Protein AF-A0A525KFR5-F1 (afdb_monomer)

Solvent-accessible surface area (backbone atoms only — not comparable to full-atom values): 8599 Å² total; per-residue (Å²): 134,86,78,81,74,79,74,77,80,72,56,72,69,55,55,52,49,55,52,48,53,53,52,50,52,51,52,51,51,54,53,52,51,54,52,52,50,53,53,49,52,55,51,47,39,54,53,48,50,55,47,42,53,51,47,52,54,56,39,49,52,51,53,52,50,50,64,70,45,42,67,59,50,53,53,50,51,52,50,52,51,53,34,52,54,32,43,75,70,73,3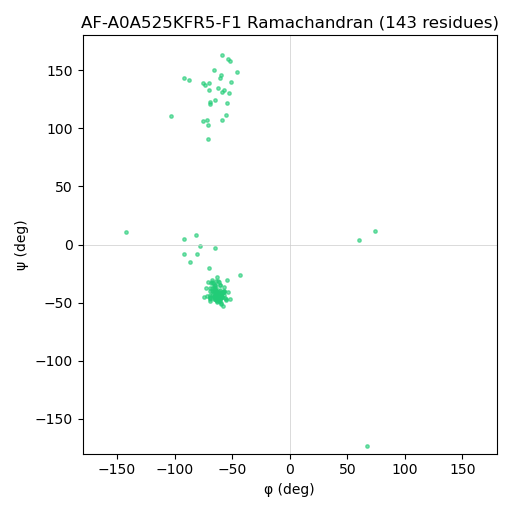9,86,55,78,75,88,67,81,82,81,89,69,70,85,76,82,80,78,78,55,64,53,58,53,49,33,54,74,68,48,42,56,76,74,40,58,68,73,59,46,51,55,53,47,56,58,57,50,56,58,60,66,70,74,115

Nearest PDB structures (foldseek):
  5nen-assembly1_B  TM=3.378E-01  e=4.308E+00  Serratia marcescens
  8j07-assembly1_8A  TM=2.504E-01  e=8.658E+00  Homo sapiens

Foldseek 3Di:
DPPPDPDPDDDPVVVVVVVVVVVVVVVVVVVVVVVVVVVVLVVLLVVLVVVLVVLVVVVVVLVVVVVVCVVVVVVLVVLVVVCVVCVVVVHHGDDSPDDDPPDDRDDRDCPSVVVCVVVVSLVSDDPVVSVVSVVVVVVSVVVVD

Structure (mmCIF, N/CA/C/O backbone):
data_AF-A0A525KFR5-F1
#
_entry.id   AF-A0A525KFR5-F1
#
loop_
_atom_site.group_PDB
_atom_site.id
_atom_site.type_symbol
_atom_site.label_atom_id
_atom_site.label_alt_id
_atom_site.label_comp_id
_atom_site.label_asym_id
_atom_site.label_entity_id
_atom_site.label_seq_id
_atom_site.pdbx_PDB_ins_code
_atom_site.Cartn_x
_atom_site.Cartn_y
_atom_site.Cartn_z
_atom_site.occupancy
_atom_site.B_iso_or_equiv
_atom_site.auth_seq_id
_atom_site.auth_comp_id
_atom_site.auth_asym_id
_atom_site.auth_atom_id
_atom_site.pdbx_PDB_model_num
ATOM 1 N N . MET A 1 1 ? -19.112 12.541 76.772 1.00 43.12 1 MET A N 1
ATOM 2 C CA . MET A 1 1 ? -18.882 12.067 75.392 1.00 43.12 1 MET A CA 1
ATOM 3 C C . MET A 1 1 ? -19.984 11.090 75.026 1.00 43.12 1 MET A C 1
ATOM 5 O O . MET A 1 1 ? -19.990 9.979 75.541 1.00 43.12 1 MET A O 1
ATOM 9 N N . GLU A 1 2 ? -20.928 11.502 74.184 1.00 51.66 2 GLU A N 1
ATOM 10 C CA . GLU A 1 2 ? -21.878 10.572 73.570 1.00 51.66 2 GLU A CA 1
ATOM 11 C C . GLU A 1 2 ? -21.151 9.803 72.466 1.00 51.66 2 GLU A C 1
ATOM 13 O O . GLU A 1 2 ? -20.796 10.350 71.424 1.00 51.66 2 GLU A O 1
ATOM 18 N N . VAL A 1 3 ? -20.858 8.532 72.730 1.00 61.78 3 VAL A N 1
ATOM 19 C CA . VAL A 1 3 ? -20.249 7.630 71.753 1.00 61.78 3 VAL A CA 1
ATOM 20 C C . VAL A 1 3 ? -21.308 7.310 70.701 1.00 61.78 3 VAL A C 1
ATOM 22 O O . VAL A 1 3 ? -22.224 6.525 70.943 1.00 61.78 3 VAL A O 1
ATOM 25 N N . HIS A 1 4 ? -21.196 7.939 69.532 1.00 59.84 4 HIS A N 1
ATOM 26 C CA . HIS A 1 4 ? -21.952 7.552 68.346 1.00 59.84 4 HIS A CA 1
ATOM 27 C C . HIS A 1 4 ? -21.628 6.093 68.001 1.00 59.84 4 HIS A C 1
ATOM 29 O O . HIS A 1 4 ? -20.536 5.778 67.529 1.00 59.84 4 HIS A O 1
ATOM 35 N N . LYS A 1 5 ? -22.580 5.186 68.256 1.00 52.59 5 LYS A N 1
ATOM 36 C CA . LYS A 1 5 ? -22.511 3.805 67.770 1.00 52.59 5 LYS A CA 1
ATOM 37 C C . LYS A 1 5 ? -22.586 3.830 66.239 1.00 52.59 5 LYS A C 1
ATOM 39 O O . LYS A 1 5 ? -23.561 4.375 65.714 1.00 52.59 5 LYS A O 1
ATOM 44 N N . PRO A 1 6 ? -21.616 3.247 65.512 1.00 64.00 6 PRO A N 1
ATOM 45 C CA . PRO A 1 6 ? -21.746 3.089 64.072 1.00 64.00 6 PRO A CA 1
ATOM 46 C C . PRO A 1 6 ? -23.007 2.266 63.789 1.00 64.00 6 PRO A C 1
ATOM 48 O O . PRO A 1 6 ? -23.257 1.245 64.435 1.00 64.00 6 PRO A O 1
ATOM 51 N N . LYS A 1 7 ? -23.840 2.765 62.870 1.00 59.94 7 LYS A N 1
ATOM 52 C CA . LYS A 1 7 ? -25.059 2.083 62.422 1.00 59.94 7 LYS A CA 1
ATOM 53 C C . LYS A 1 7 ? -24.714 0.639 62.020 1.00 59.94 7 LYS A C 1
ATOM 55 O O . LYS A 1 7 ? -23.665 0.429 61.411 1.00 59.94 7 LYS A O 1
ATOM 60 N N . PRO A 1 8 ? -25.568 -0.348 62.350 1.00 58.72 8 PRO A N 1
ATOM 61 C CA . PRO A 1 8 ? -25.315 -1.742 62.010 1.00 58.72 8 PRO A CA 1
ATOM 62 C C . PRO A 1 8 ? -25.134 -1.872 60.498 1.00 58.72 8 PRO A C 1
ATOM 64 O O . PRO A 1 8 ? -25.908 -1.304 59.725 1.00 58.72 8 PRO A O 1
ATOM 67 N N . ILE A 1 9 ? -24.089 -2.595 60.099 1.00 59.38 9 ILE A N 1
ATOM 68 C CA . ILE A 1 9 ? -23.764 -2.889 58.704 1.00 59.38 9 ILE A CA 1
ATOM 69 C C . ILE A 1 9 ? -25.006 -3.551 58.099 1.00 59.38 9 ILE A C 1
ATOM 71 O O . ILE A 1 9 ? -25.432 -4.616 58.552 1.00 59.38 9 ILE A O 1
ATOM 75 N N . HIS A 1 10 ? -25.659 -2.845 57.175 1.00 61.09 10 HIS A N 1
ATOM 76 C CA . HIS A 1 10 ? -26.914 -3.277 56.572 1.00 61.09 10 HIS A CA 1
ATOM 77 C C . HIS A 1 10 ? -26.700 -4.614 55.842 1.00 61.09 10 HIS A C 1
ATOM 79 O O . HIS A 1 10 ? -25.619 -4.897 55.328 1.00 61.09 10 HIS A O 1
ATOM 85 N N . GLY A 1 11 ? -27.711 -5.485 55.895 1.00 73.44 11 GLY A N 1
ATOM 86 C CA . GLY A 1 11 ? -27.590 -6.903 55.551 1.00 73.44 11 GLY A C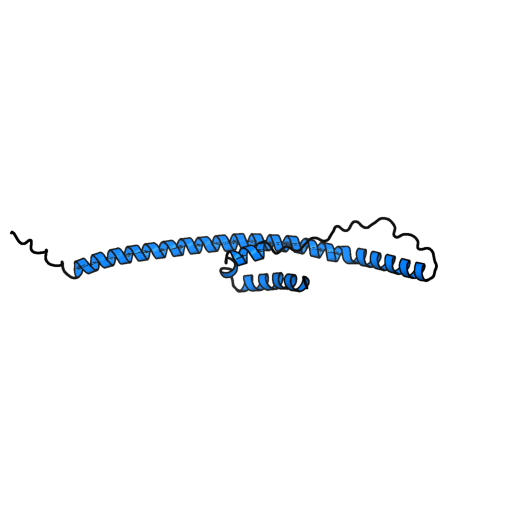A 1
ATOM 87 C C . GLY A 1 11 ? -27.116 -7.182 54.121 1.00 73.44 11 GLY A C 1
ATOM 88 O O . GLY A 1 11 ? -27.230 -6.348 53.231 1.00 73.44 11 GLY A O 1
ATOM 89 N N . TRP A 1 12 ? -26.660 -8.415 53.886 1.00 79.81 12 TRP A N 1
ATOM 90 C CA . TRP A 1 12 ? -26.129 -8.939 52.614 1.00 79.81 12 TRP A CA 1
ATOM 91 C C . TRP A 1 12 ? -26.916 -8.563 51.341 1.00 79.81 12 TRP A C 1
ATOM 93 O O . TRP A 1 12 ? -26.333 -8.489 50.263 1.00 79.81 12 TRP A O 1
ATOM 103 N N . ARG A 1 13 ? -28.226 -8.291 51.445 1.00 80.81 13 ARG A N 1
ATOM 104 C CA . ARG A 1 13 ? -29.060 -7.792 50.334 1.00 80.81 13 ARG A CA 1
ATOM 105 C C . ARG A 1 13 ? -28.676 -6.391 49.855 1.00 80.81 13 ARG A C 1
ATOM 107 O O . ARG A 1 13 ? -28.778 -6.130 48.662 1.00 80.81 13 ARG A O 1
ATOM 114 N N . GLU A 1 14 ? -28.288 -5.497 50.755 1.00 81.44 14 GLU A N 1
ATOM 115 C CA . GLU A 1 14 ? -27.913 -4.121 50.415 1.00 81.44 14 GLU A CA 1
ATOM 116 C C . GLU A 1 14 ? -26.536 -4.088 49.759 1.00 81.44 14 GLU A C 1
ATOM 118 O O . GLU A 1 14 ? -26.390 -3.553 48.664 1.00 81.44 14 GLU A O 1
ATOM 123 N N . PHE A 1 15 ? -25.584 -4.822 50.338 1.00 82.19 15 PHE A N 1
ATOM 124 C CA . PHE A 1 15 ? -24.277 -5.056 49.732 1.00 82.19 15 PHE A CA 1
ATOM 125 C C . PHE A 1 15 ? -24.389 -5.660 48.319 1.00 82.19 15 PHE A C 1
ATOM 127 O O . PHE A 1 15 ? -23.781 -5.160 47.377 1.00 82.19 15 PHE A O 1
ATOM 134 N N . ALA A 1 16 ? -25.229 -6.686 48.126 1.00 87.50 16 ALA A N 1
ATOM 135 C CA . ALA A 1 16 ? -25.453 -7.275 46.802 1.00 87.50 16 ALA A CA 1
ATOM 136 C C . ALA A 1 16 ? -26.059 -6.279 45.795 1.00 87.50 16 ALA A C 1
ATOM 138 O O . ALA A 1 16 ? -25.781 -6.364 44.599 1.00 87.50 16 ALA A O 1
ATOM 139 N N . LYS A 1 17 ? -26.868 -5.321 46.263 1.00 88.81 17 LYS A N 1
ATOM 140 C CA . LYS A 1 17 ? -27.464 -4.281 45.418 1.00 88.81 17 LYS A CA 1
ATOM 141 C C . LYS A 1 17 ? -26.419 -3.261 44.967 1.00 88.81 17 LYS A C 1
ATOM 143 O O . LYS A 1 17 ? -26.390 -2.920 43.788 1.00 88.81 17 LYS A O 1
ATOM 148 N N . GLU A 1 18 ? -25.552 -2.814 45.872 1.00 88.69 18 GLU A N 1
ATOM 149 C CA . GLU A 1 18 ? -24.447 -1.902 45.548 1.00 88.69 18 GLU A CA 1
ATOM 150 C C . GLU A 1 18 ? -23.465 -2.542 44.563 1.00 88.69 18 GLU A C 1
ATOM 152 O O . GLU A 1 18 ? -23.163 -1.958 43.522 1.00 88.69 18 GLU A O 1
ATOM 157 N N . VAL A 1 19 ? -23.047 -3.785 44.829 1.00 93.81 19 VAL A N 1
ATOM 158 C CA . VAL A 1 19 ? -22.183 -4.546 43.916 1.00 93.81 19 VAL A CA 1
ATOM 159 C C . VAL A 1 19 ? -22.862 -4.735 42.559 1.00 93.81 19 VAL A C 1
ATOM 161 O O . VAL A 1 19 ? -22.230 -4.526 41.528 1.00 93.81 19 VAL A O 1
ATOM 164 N N . GLY A 1 20 ? -24.156 -5.067 42.536 1.00 94.19 20 GLY A N 1
ATOM 165 C CA . GLY A 1 20 ? -24.917 -5.219 41.296 1.00 94.19 20 GLY A CA 1
ATOM 166 C C . GLY A 1 20 ? -24.945 -3.948 40.444 1.00 94.19 20 GLY A C 1
ATOM 167 O O . GLY A 1 20 ? -24.759 -4.027 39.232 1.00 94.19 20 GLY A O 1
ATOM 168 N N . ILE A 1 21 ? -25.116 -2.775 41.063 1.00 95.00 21 ILE A N 1
ATOM 169 C CA . ILE A 1 21 ? -25.100 -1.481 40.361 1.00 95.00 21 ILE A CA 1
ATOM 170 C C . ILE A 1 21 ? -23.711 -1.191 39.780 1.00 95.00 21 ILE A C 1
ATOM 172 O O . ILE A 1 21 ? -23.611 -0.785 38.622 1.00 95.00 21 ILE A O 1
ATOM 176 N N . ILE A 1 22 ? -22.642 -1.433 40.546 1.00 95.31 22 ILE A N 1
ATOM 177 C CA . ILE A 1 22 ? -21.263 -1.225 40.081 1.00 95.31 22 ILE A CA 1
ATOM 178 C C . ILE A 1 22 ? -20.951 -2.153 38.902 1.00 95.31 22 ILE A C 1
ATOM 180 O O . ILE A 1 22 ? -20.474 -1.693 37.866 1.00 95.31 22 ILE A O 1
ATOM 184 N N . VAL A 1 23 ? -21.267 -3.445 39.026 1.00 96.88 23 VAL A N 1
ATOM 185 C CA . VAL A 1 23 ? -21.052 -4.434 37.959 1.00 96.88 23 VAL A CA 1
ATOM 186 C C . VAL A 1 23 ? -21.838 -4.057 36.707 1.00 96.88 23 VAL A C 1
ATOM 188 O O . VAL A 1 23 ? -21.288 -4.106 35.610 1.00 96.88 23 VAL A O 1
ATOM 191 N N . LEU A 1 24 ? -23.092 -3.621 36.851 1.00 96.81 24 LEU A N 1
ATOM 192 C CA . LEU A 1 24 ? -23.898 -3.166 35.721 1.00 96.81 24 LEU A CA 1
ATOM 193 C C . LEU A 1 24 ? -23.264 -1.956 35.021 1.00 96.81 24 LEU A C 1
ATOM 195 O O . LEU A 1 24 ? -23.192 -1.935 33.795 1.00 96.81 24 LEU A O 1
ATOM 199 N N . GLY A 1 25 ? -22.757 -0.984 35.785 1.00 96.88 25 GLY A N 1
ATOM 200 C CA . GLY A 1 25 ? -22.037 0.164 35.235 1.00 96.88 25 GLY A CA 1
ATOM 201 C C . GLY A 1 25 ? -20.795 -0.246 34.437 1.00 96.88 25 GLY A C 1
ATOM 202 O O . GLY A 1 25 ? -20.609 0.217 33.313 1.00 96.88 25 GLY A O 1
ATOM 203 N N . VAL A 1 26 ? -19.986 -1.165 34.974 1.00 97.06 26 VAL A N 1
ATOM 204 C CA . VAL A 1 26 ? -18.783 -1.684 34.298 1.00 97.06 26 VAL A CA 1
ATOM 205 C C . VAL A 1 26 ? -19.139 -2.451 33.023 1.00 97.06 26 VAL A C 1
ATOM 207 O O . VAL A 1 26 ? -18.493 -2.259 31.996 1.00 97.06 26 VAL A O 1
ATOM 210 N N . LEU A 1 27 ? -20.184 -3.282 33.049 1.00 97.50 27 LEU A N 1
ATOM 211 C CA . LEU A 1 27 ? -20.626 -4.027 31.866 1.00 97.50 27 LEU A CA 1
ATOM 212 C C . LEU A 1 27 ? -21.109 -3.102 30.747 1.00 97.50 27 LEU A C 1
ATOM 214 O O . LEU A 1 27 ? -20.789 -3.339 29.584 1.00 97.50 27 LEU A O 1
ATOM 218 N N . ILE A 1 28 ? -21.845 -2.040 31.087 1.00 96.56 28 ILE A N 1
ATOM 219 C CA . ILE A 1 28 ? -22.283 -1.039 30.107 1.00 96.56 28 ILE A CA 1
ATOM 220 C C . ILE A 1 28 ? -21.075 -0.306 29.521 1.00 96.56 28 ILE A C 1
ATOM 222 O O . ILE A 1 28 ? -21.010 -0.136 28.305 1.00 96.56 28 ILE A O 1
ATOM 226 N N . ALA A 1 29 ? -20.113 0.092 30.359 1.00 95.44 29 ALA A N 1
ATOM 227 C CA . ALA A 1 29 ? -18.902 0.769 29.904 1.00 95.44 29 ALA A CA 1
ATOM 228 C C . ALA A 1 29 ? -18.104 -0.097 28.913 1.00 95.44 29 ALA A C 1
ATOM 230 O O . ALA A 1 29 ? -17.836 0.346 27.797 1.00 95.44 29 ALA A O 1
ATOM 231 N N . LEU A 1 30 ? -17.817 -1.354 29.271 1.00 96.38 30 LEU A N 1
ATOM 232 C CA . LEU A 1 30 ? -17.085 -2.287 28.408 1.00 96.38 30 LEU A CA 1
ATOM 233 C C . LEU A 1 30 ? -17.857 -2.621 27.124 1.00 96.38 30 LEU A C 1
ATOM 235 O O . LEU A 1 30 ? -17.269 -2.694 26.047 1.00 96.38 30 LEU A O 1
ATOM 239 N N . GLY A 1 31 ? -19.178 -2.805 27.215 1.00 95.75 31 GLY A N 1
ATOM 240 C CA . GLY A 1 31 ? -20.014 -3.087 26.048 1.00 95.75 31 GLY A CA 1
ATOM 241 C C . GLY A 1 31 ? -20.060 -1.920 25.057 1.00 95.75 31 GLY A C 1
ATOM 242 O O . GLY A 1 31 ? -19.993 -2.129 23.843 1.00 95.75 31 GLY A O 1
ATOM 243 N N . ALA A 1 32 ? -20.135 -0.685 25.560 1.00 95.88 32 ALA A N 1
ATOM 244 C CA . ALA A 1 32 ? -20.106 0.511 24.726 1.00 95.88 32 ALA A CA 1
ATOM 245 C C . ALA A 1 32 ? -18.747 0.683 24.032 1.00 95.88 32 ALA A C 1
ATOM 247 O O . ALA A 1 32 ? -18.707 0.926 22.825 1.00 95.88 32 ALA A O 1
ATOM 248 N N . GLU A 1 33 ? -17.649 0.497 24.766 1.00 95.12 33 GLU A N 1
ATOM 249 C CA . GLU A 1 33 ? -16.286 0.594 24.235 1.00 95.12 33 GLU A CA 1
ATOM 250 C C . GLU A 1 33 ? -16.045 -0.410 23.101 1.00 95.12 33 GLU A C 1
ATOM 252 O O . GLU A 1 33 ? -15.673 -0.010 21.998 1.00 95.12 33 GLU A O 1
ATOM 257 N N . GLN A 1 34 ? -16.383 -1.687 23.313 1.00 94.50 34 GLN A N 1
ATOM 258 C CA . GLN A 1 34 ? -16.244 -2.730 22.289 1.00 94.50 34 GLN A CA 1
ATOM 259 C C . GLN A 1 34 ? -17.073 -2.441 21.031 1.00 94.50 34 GLN A C 1
ATOM 261 O O . GLN A 1 34 ? -16.653 -2.746 19.914 1.00 94.50 34 GLN A O 1
ATOM 266 N N . THR A 1 35 ? -18.252 -1.834 21.192 1.00 96.50 35 THR A N 1
ATOM 267 C CA . THR A 1 35 ? -19.115 -1.479 20.057 1.00 96.50 35 THR A CA 1
ATOM 268 C C . THR A 1 35 ? -18.496 -0.359 19.222 1.00 96.50 35 THR A C 1
ATOM 270 O O . THR A 1 35 ? -18.448 -0.456 17.994 1.00 96.50 35 THR A O 1
ATOM 273 N N . VAL A 1 36 ? -18.000 0.697 19.873 1.00 97.44 36 VAL A N 1
ATOM 274 C CA . VAL A 1 36 ? -17.334 1.815 19.187 1.00 97.44 36 VAL A CA 1
ATOM 275 C C . VAL A 1 36 ? -16.058 1.338 18.504 1.00 97.44 36 VAL A C 1
ATOM 277 O O . VAL A 1 36 ? -15.821 1.683 17.348 1.00 97.44 36 VAL A O 1
ATOM 280 N N . GLU A 1 37 ? -15.273 0.499 19.176 1.00 96.38 37 GLU A N 1
ATOM 281 C CA . GLU A 1 37 ? -14.057 -0.083 18.618 1.00 96.38 37 GLU A CA 1
ATOM 282 C C . GLU A 1 37 ? -14.354 -0.936 17.373 1.00 96.38 37 GLU A C 1
ATOM 284 O O . GLU A 1 37 ? -13.693 -0.791 16.342 1.00 96.38 37 GLU A O 1
ATOM 289 N N . MET A 1 38 ? -15.402 -1.764 17.405 1.00 96.00 38 MET A N 1
ATOM 290 C CA . MET A 1 38 ? -15.814 -2.555 16.244 1.00 96.00 38 MET A CA 1
ATOM 291 C C . MET A 1 38 ? -16.179 -1.672 15.040 1.00 96.00 38 MET A C 1
ATOM 293 O O . MET A 1 38 ? -15.782 -1.976 13.912 1.00 96.00 38 MET A O 1
ATOM 297 N N . LEU A 1 39 ? -16.915 -0.580 15.262 1.00 97.19 39 LEU A N 1
ATOM 298 C CA . LEU A 1 39 ? -17.268 0.375 14.205 1.00 97.19 39 LEU A CA 1
ATOM 299 C C . LEU A 1 39 ? -16.036 1.115 13.676 1.00 97.19 39 LEU A C 1
ATOM 301 O O . LEU A 1 39 ? -15.897 1.298 12.463 1.00 97.19 39 LEU A O 1
ATOM 305 N N . HIS A 1 40 ? -15.124 1.496 14.571 1.00 97.62 40 HIS A N 1
ATOM 306 C CA . HIS A 1 40 ? -13.868 2.135 14.208 1.00 97.62 40 HIS A CA 1
ATOM 307 C C . HIS A 1 40 ? -13.061 1.248 13.254 1.00 97.62 40 HIS A C 1
ATOM 309 O O . HIS A 1 40 ? -12.747 1.681 12.143 1.00 97.62 40 HIS A O 1
ATOM 315 N N . TRP A 1 41 ? -12.829 -0.018 13.611 1.00 97.69 41 TRP A N 1
ATOM 316 C CA . TRP A 1 41 ? -12.065 -0.940 12.769 1.00 97.69 41 TRP A CA 1
ATOM 317 C C . TRP A 1 41 ? -12.743 -1.263 11.439 1.00 97.69 41 TRP A C 1
ATOM 319 O O . TRP A 1 41 ? -12.058 -1.379 10.425 1.00 97.69 41 TRP A O 1
ATOM 329 N N . GLN A 1 42 ? -14.076 -1.350 11.393 1.00 97.25 42 GLN A N 1
ATOM 330 C CA . GLN A 1 42 ? -14.788 -1.508 10.120 1.00 97.25 42 GLN A CA 1
ATOM 331 C C . GLN A 1 42 ? -14.527 -0.329 9.176 1.00 97.25 42 GLN A C 1
ATOM 333 O O . GLN A 1 42 ? -14.264 -0.539 7.990 1.00 97.25 42 GLN A O 1
ATOM 338 N N . SER A 1 43 ? -14.563 0.898 9.704 1.00 98.06 43 SER A N 1
ATOM 339 C CA . SER A 1 43 ? -14.287 2.102 8.918 1.00 98.06 43 SER A CA 1
ATOM 340 C C . SER A 1 43 ? -12.823 2.179 8.468 1.00 98.06 43 SER A C 1
ATOM 342 O O . SER A 1 43 ? -12.566 2.432 7.292 1.00 98.06 43 SER A O 1
ATOM 344 N N . ALA A 1 44 ? -11.876 1.863 9.359 1.00 98.19 44 ALA A N 1
ATOM 345 C CA . ALA A 1 44 ? -10.449 1.830 9.054 1.00 98.19 44 ALA A CA 1
ATOM 346 C C . ALA A 1 44 ? -10.124 0.802 7.959 1.00 98.19 44 ALA A C 1
ATOM 348 O O . ALA A 1 44 ? -9.470 1.137 6.976 1.00 98.19 44 ALA A O 1
ATOM 349 N N . VAL A 1 45 ? -10.656 -0.425 8.053 1.00 98.38 45 VAL A N 1
ATOM 350 C CA . VAL A 1 45 ? -10.464 -1.461 7.021 1.00 98.38 45 VAL A CA 1
ATOM 351 C C . VAL A 1 45 ? -11.060 -1.032 5.679 1.00 98.38 45 VAL A C 1
ATOM 353 O O . VAL A 1 45 ? -10.450 -1.268 4.638 1.00 98.38 45 VAL A O 1
ATOM 356 N N . ALA A 1 46 ? -12.235 -0.396 5.671 1.00 98.31 46 ALA A N 1
ATOM 357 C CA . ALA A 1 46 ? -12.849 0.087 4.436 1.00 98.31 46 ALA A CA 1
ATOM 358 C C . ALA A 1 46 ? -12.005 1.184 3.762 1.00 98.31 46 ALA A C 1
ATOM 360 O O . ALA A 1 46 ? -11.727 1.087 2.565 1.00 98.31 46 ALA A O 1
ATOM 361 N N . ALA A 1 47 ? -11.555 2.177 4.533 1.00 98.25 47 ALA A N 1
ATOM 362 C CA . ALA A 1 47 ? -10.718 3.267 4.038 1.00 98.25 47 ALA A CA 1
ATOM 363 C C . ALA A 1 47 ? -9.344 2.764 3.566 1.00 98.25 47 ALA A C 1
ATOM 365 O O . ALA A 1 47 ? -8.922 3.077 2.450 1.00 98.25 47 ALA A O 1
ATOM 366 N N . GLY A 1 48 ? -8.688 1.919 4.367 1.00 98.12 48 GLY A N 1
ATOM 367 C CA . GLY A 1 48 ? -7.401 1.321 4.024 1.00 98.12 48 GLY A CA 1
ATOM 368 C C . GLY A 1 48 ? -7.490 0.456 2.770 1.00 98.12 48 GLY A C 1
ATOM 369 O O . GLY A 1 48 ? -6.636 0.541 1.893 1.00 98.12 48 GLY A O 1
ATOM 370 N N . ARG A 1 49 ? -8.573 -0.315 2.598 1.00 98.06 49 ARG A N 1
ATOM 371 C CA . ARG A 1 49 ? -8.793 -1.118 1.384 1.00 98.06 49 ARG A CA 1
ATOM 372 C C . ARG A 1 49 ? -8.849 -0.233 0.141 1.00 98.06 49 ARG A C 1
ATOM 374 O O . ARG A 1 49 ? -8.222 -0.541 -0.870 1.00 98.06 49 ARG A O 1
ATOM 381 N N . GLU A 1 50 ? -9.598 0.862 0.209 1.00 98.31 50 GLU A N 1
ATOM 382 C CA . GLU A 1 50 ? -9.716 1.808 -0.900 1.00 98.31 50 GLU A CA 1
ATOM 383 C C . GLU A 1 50 ? -8.379 2.501 -1.210 1.00 98.31 50 GLU A C 1
ATOM 385 O O . GLU A 1 50 ? -8.047 2.720 -2.377 1.00 98.31 50 GLU A O 1
ATOM 390 N N . ALA A 1 51 ? -7.602 2.852 -0.183 1.00 97.88 51 ALA A N 1
ATOM 391 C CA . ALA A 1 51 ? -6.283 3.457 -0.342 1.00 97.88 51 ALA A CA 1
ATOM 392 C C . ALA A 1 51 ? -5.286 2.490 -1.000 1.00 97.88 51 ALA A C 1
ATOM 394 O O . ALA A 1 51 ? -4.634 2.855 -1.981 1.00 97.88 51 ALA A O 1
ATOM 395 N N . LEU A 1 52 ? -5.230 1.241 -0.527 1.00 97.38 52 LEU A N 1
ATOM 396 C CA . LEU A 1 52 ? -4.353 0.203 -1.074 1.00 97.38 52 LEU A CA 1
ATOM 397 C C . LEU A 1 52 ? -4.703 -0.126 -2.528 1.00 97.38 52 LEU A C 1
ATOM 399 O O . LEU A 1 52 ? -3.815 -0.186 -3.371 1.00 97.38 52 LEU A O 1
ATOM 403 N N . TYR A 1 53 ? -5.986 -0.274 -2.874 1.00 96.62 53 TYR A N 1
ATOM 404 C CA . TYR A 1 53 ? -6.357 -0.540 -4.269 1.00 96.62 53 TYR A CA 1
ATOM 405 C C . TYR A 1 53 ? -6.057 0.625 -5.211 1.00 96.62 53 TYR A C 1
ATOM 407 O O . TYR A 1 53 ? -5.704 0.391 -6.367 1.00 96.62 53 TYR A O 1
ATOM 415 N N . ARG A 1 54 ? -6.156 1.873 -4.739 1.00 96.38 54 ARG A N 1
ATOM 416 C CA . ARG A 1 54 ? -5.726 3.039 -5.522 1.00 96.38 54 ARG A CA 1
ATOM 417 C C . ARG A 1 54 ? -4.217 3.048 -5.751 1.00 96.38 54 ARG A C 1
ATOM 419 O O . ARG A 1 54 ? -3.791 3.346 -6.864 1.00 96.38 54 ARG A O 1
ATOM 426 N N . GLU A 1 55 ? -3.433 2.698 -4.734 1.00 95.19 55 GLU A N 1
ATOM 427 C CA . GLU A 1 55 ? -1.979 2.547 -4.856 1.00 95.19 55 GLU A CA 1
ATOM 428 C C . GLU A 1 55 ? -1.618 1.462 -5.883 1.00 95.19 55 GLU A C 1
ATOM 430 O O . GLU A 1 55 ? -0.872 1.721 -6.825 1.00 95.19 55 GLU A O 1
ATOM 435 N N . ILE A 1 56 ? -2.247 0.288 -5.780 1.00 94.62 56 ILE A N 1
ATOM 436 C CA . ILE A 1 56 ? -2.050 -0.828 -6.716 1.00 94.62 56 ILE A CA 1
ATOM 437 C C . ILE A 1 56 ? -2.418 -0.431 -8.149 1.00 94.62 56 ILE A C 1
ATOM 439 O O . ILE A 1 56 ? -1.677 -0.736 -9.080 1.00 94.62 56 ILE A O 1
ATOM 443 N N . ALA A 1 57 ? -3.544 0.257 -8.350 1.00 93.94 57 ALA A N 1
ATOM 444 C CA . ALA A 1 57 ? -3.977 0.688 -9.679 1.00 93.94 57 ALA A CA 1
ATOM 445 C C . ALA A 1 57 ? -3.019 1.717 -10.306 1.00 93.94 57 ALA A C 1
ATOM 447 O O . ALA A 1 57 ? -2.809 1.712 -11.521 1.00 93.94 57 ALA A O 1
ATOM 448 N N . PHE A 1 58 ? -2.430 2.594 -9.490 1.00 92.12 58 PHE A N 1
ATOM 449 C CA . PHE A 1 58 ? -1.402 3.524 -9.950 1.00 92.12 58 PHE A CA 1
ATOM 450 C C . PHE A 1 58 ? -0.153 2.776 -10.437 1.00 92.12 58 PHE A C 1
ATOM 452 O O . PHE A 1 58 ? 0.351 3.061 -11.528 1.00 92.12 58 PHE A O 1
ATOM 459 N N . ASP A 1 59 ? 0.305 1.790 -9.665 1.00 91.56 59 ASP A N 1
ATOM 460 C CA . ASP A 1 59 ? 1.483 0.988 -9.996 1.00 91.56 59 ASP A CA 1
ATOM 461 C C . ASP A 1 59 ? 1.244 0.057 -11.196 1.00 91.56 59 ASP A C 1
ATOM 463 O O . ASP A 1 59 ? 2.121 -0.082 -12.050 1.00 91.56 59 ASP A O 1
ATOM 467 N N . ASP A 1 60 ? 0.048 -0.521 -11.335 1.00 91.19 60 ASP A N 1
ATOM 468 C CA . ASP A 1 60 ? -0.335 -1.317 -12.511 1.00 91.19 60 ASP A CA 1
ATOM 469 C C . ASP A 1 60 ? -0.230 -0.500 -13.808 1.00 91.19 60 ASP A C 1
ATOM 471 O O . ASP A 1 60 ? 0.318 -0.967 -14.810 1.00 91.19 60 ASP A O 1
ATOM 475 N N . GLY A 1 61 ? -0.649 0.772 -13.769 1.00 89.06 61 GLY A N 1
ATOM 476 C CA . GLY A 1 61 ? -0.470 1.703 -14.883 1.00 89.06 61 GLY A CA 1
ATOM 477 C C . GLY A 1 61 ? 0.997 1.856 -15.295 1.00 89.06 61 GLY A C 1
ATOM 478 O O . GLY A 1 61 ? 1.310 1.850 -16.486 1.00 89.06 61 GLY A O 1
ATOM 479 N N . TYR A 1 62 ? 1.913 1.909 -14.325 1.00 86.50 62 TYR A N 1
ATOM 480 C CA . TYR A 1 62 ? 3.346 1.951 -14.608 1.00 86.50 62 TYR A CA 1
ATOM 481 C C . TYR A 1 62 ? 3.851 0.664 -15.275 1.00 86.50 62 TYR A C 1
ATOM 483 O O . TYR A 1 62 ? 4.568 0.738 -16.277 1.00 86.50 62 TYR A O 1
ATOM 491 N N . PHE A 1 63 ? 3.475 -0.519 -14.783 1.00 86.94 63 PHE A N 1
ATOM 492 C CA . PHE A 1 63 ? 3.899 -1.775 -15.416 1.00 86.94 63 PHE A CA 1
ATOM 493 C C . PHE A 1 63 ? 3.326 -1.946 -16.814 1.00 86.94 63 PHE A C 1
ATOM 495 O O . PHE A 1 63 ? 4.038 -2.382 -17.722 1.00 86.94 63 PHE A O 1
ATOM 502 N N . ARG A 1 64 ? 2.070 -1.552 -17.018 1.00 90.62 64 ARG A N 1
ATOM 503 C CA . ARG A 1 64 ? 1.446 -1.554 -18.337 1.00 90.62 64 ARG A CA 1
ATOM 504 C C . ARG A 1 64 ? 2.211 -0.667 -19.317 1.00 90.62 64 ARG A C 1
ATOM 506 O O . ARG A 1 64 ? 2.500 -1.112 -20.431 1.00 90.62 64 ARG A O 1
ATOM 513 N N . ASP A 1 65 ? 2.599 0.538 -18.898 1.00 87.19 65 ASP A N 1
ATOM 514 C CA . ASP A 1 65 ? 3.433 1.426 -19.710 1.00 87.19 65 ASP A CA 1
ATOM 515 C C . ASP A 1 65 ? 4.768 0.745 -20.054 1.00 87.19 65 ASP A C 1
ATOM 517 O O . ASP A 1 65 ? 5.168 0.722 -21.219 1.00 87.19 65 ASP A O 1
ATOM 521 N N . ARG A 1 66 ? 5.425 0.102 -19.081 1.00 85.94 66 ARG A N 1
ATOM 522 C CA . ARG A 1 66 ? 6.707 -0.602 -19.281 1.00 85.94 66 ARG A CA 1
ATOM 523 C C . ARG A 1 66 ? 6.599 -1.751 -20.283 1.00 85.94 66 ARG A C 1
ATOM 525 O O . ARG A 1 66 ? 7.442 -1.840 -21.172 1.00 85.94 66 ARG A O 1
ATOM 532 N N . VAL A 1 67 ? 5.563 -2.584 -20.182 1.00 90.44 67 VAL A N 1
ATOM 533 C CA . VAL A 1 67 ? 5.310 -3.675 -21.139 1.00 90.44 67 VAL A CA 1
ATOM 534 C C . VAL A 1 67 ? 5.031 -3.116 -22.534 1.00 90.44 67 VAL A C 1
ATOM 536 O O . VAL A 1 67 ? 5.565 -3.627 -23.517 1.00 90.44 67 VAL A O 1
ATOM 539 N N . SER A 1 68 ? 4.253 -2.034 -22.638 1.00 89.94 68 SER A N 1
ATOM 540 C CA . SER A 1 68 ? 3.934 -1.421 -23.933 1.00 89.94 68 SER A CA 1
ATOM 541 C C . SER A 1 68 ? 5.144 -0.762 -24.610 1.00 89.94 68 SER A C 1
ATOM 543 O O . SER A 1 68 ? 5.259 -0.786 -25.835 1.00 89.94 68 SER A O 1
ATOM 545 N N . LEU A 1 69 ? 6.070 -0.208 -23.820 1.00 87.25 69 LEU A N 1
ATOM 546 C CA . LEU A 1 69 ? 7.278 0.462 -24.305 1.00 87.25 69 LEU A CA 1
ATOM 547 C C . LEU A 1 69 ? 8.453 -0.493 -24.550 1.00 87.25 69 LEU A C 1
ATOM 549 O O . LEU A 1 69 ? 9.404 -0.096 -25.226 1.00 87.25 69 LEU A O 1
ATOM 553 N N . ALA A 1 70 ? 8.409 -1.729 -24.043 1.00 89.19 70 ALA A N 1
ATOM 554 C CA . ALA A 1 70 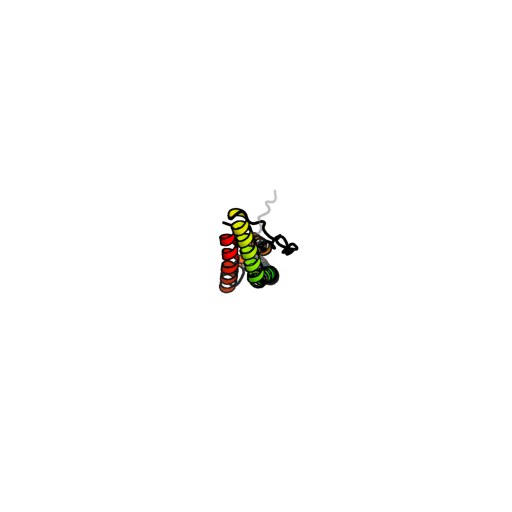? 9.508 -2.689 -24.162 1.00 89.19 70 ALA A CA 1
ATOM 555 C C . ALA A 1 70 ? 10.003 -2.879 -25.614 1.00 89.19 70 ALA A C 1
ATOM 557 O O . ALA A 1 70 ? 11.198 -2.695 -25.843 1.00 89.19 70 ALA A O 1
ATOM 558 N N . PRO A 1 71 ? 9.140 -3.068 -26.636 1.00 90.94 71 PRO A N 1
ATOM 559 C CA . PRO A 1 71 ? 9.612 -3.227 -28.015 1.00 90.94 71 PRO A CA 1
ATOM 560 C C . PRO A 1 71 ? 10.313 -1.976 -28.569 1.00 90.94 71 PRO A C 1
ATOM 562 O O . PRO A 1 71 ? 11.211 -2.071 -29.407 1.00 90.94 71 PRO A O 1
ATOM 565 N N . CYS A 1 72 ? 9.906 -0.783 -28.123 1.00 87.69 72 CYS A N 1
ATOM 566 C CA . CYS A 1 72 ? 10.557 0.472 -28.499 1.00 87.69 72 CYS A CA 1
ATOM 567 C C . CYS A 1 72 ? 11.954 0.571 -27.876 1.00 87.69 72 CYS A C 1
ATOM 569 O O . CYS A 1 72 ? 12.895 0.996 -28.549 1.00 87.69 72 CYS A O 1
ATOM 571 N N . MET A 1 73 ? 12.094 0.139 -26.620 1.00 88.06 73 MET A N 1
ATOM 572 C CA . MET A 1 73 ? 13.384 0.060 -25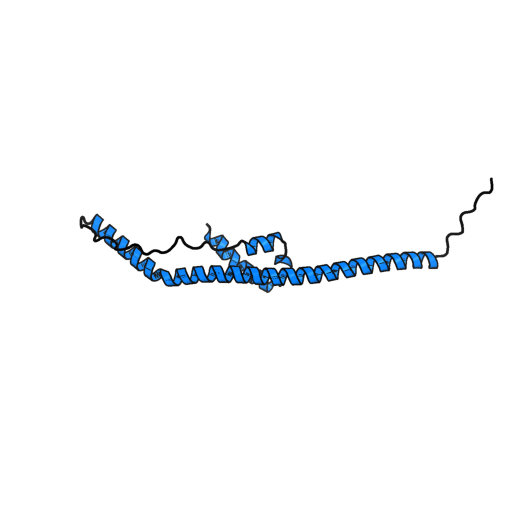.937 1.00 88.06 73 MET A CA 1
ATOM 573 C C . MET A 1 73 ? 14.308 -0.959 -26.600 1.00 88.06 73 MET A C 1
ATOM 575 O O . MET A 1 73 ? 15.458 -0.622 -26.869 1.00 88.06 73 MET A O 1
ATOM 579 N N . ASP A 1 74 ? 13.806 -2.138 -26.965 1.00 91.38 74 ASP A N 1
ATOM 580 C CA . ASP A 1 74 ? 14.600 -3.173 -27.638 1.00 91.38 74 ASP A CA 1
ATOM 581 C C . ASP A 1 74 ? 15.152 -2.679 -28.979 1.00 91.38 74 ASP A C 1
ATOM 583 O O . ASP A 1 74 ? 16.342 -2.815 -29.265 1.00 91.38 74 ASP A O 1
ATOM 587 N N . ARG A 1 75 ? 14.315 -2.006 -29.783 1.00 89.44 75 ARG A N 1
ATOM 588 C CA . ARG A 1 75 ? 14.756 -1.369 -31.036 1.00 89.44 75 ARG A CA 1
ATOM 589 C C . ARG A 1 75 ? 15.811 -0.299 -30.789 1.00 89.44 75 ARG A C 1
ATOM 591 O O . ARG A 1 75 ? 16.746 -0.163 -31.577 1.00 89.44 75 ARG A O 1
ATOM 598 N N . ARG A 1 76 ? 15.662 0.478 -29.713 1.00 88.44 76 ARG A N 1
ATOM 599 C CA . ARG A 1 76 ? 16.607 1.541 -29.370 1.00 88.44 76 ARG A CA 1
ATOM 600 C C . ARG A 1 76 ? 17.951 0.974 -28.932 1.00 88.44 76 ARG A C 1
ATOM 602 O O . ARG A 1 76 ? 18.975 1.469 -29.393 1.00 88.44 76 ARG A O 1
ATOM 609 N N . ILE A 1 77 ? 17.942 -0.066 -28.105 1.00 90.75 77 ILE A N 1
ATOM 610 C CA . ILE A 1 77 ? 19.143 -0.781 -27.665 1.00 90.75 77 ILE A CA 1
ATOM 611 C C . ILE A 1 77 ? 19.846 -1.397 -28.876 1.00 90.75 77 ILE A C 1
ATOM 613 O O . ILE A 1 77 ? 21.027 -1.136 -29.072 1.00 90.75 77 ILE A O 1
ATOM 617 N N . ALA A 1 78 ? 19.118 -2.097 -29.751 1.00 92.06 78 ALA A N 1
ATOM 618 C CA . ALA A 1 78 ? 19.685 -2.673 -30.971 1.00 92.06 78 ALA A CA 1
ATOM 619 C C . ALA A 1 78 ? 20.314 -1.609 -31.887 1.00 92.06 78 ALA A C 1
ATOM 621 O O . ALA A 1 78 ? 21.399 -1.813 -32.430 1.00 92.06 78 ALA A O 1
ATOM 622 N N . ALA A 1 79 ? 19.667 -0.446 -32.034 1.00 90.06 79 ALA A N 1
ATOM 623 C CA . ALA A 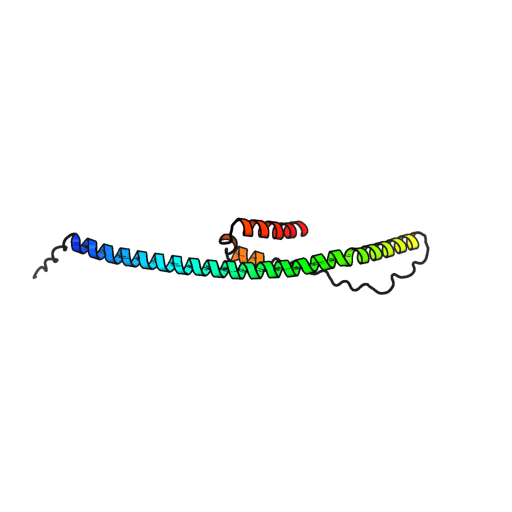1 79 ? 20.235 0.668 -32.785 1.00 90.06 79 ALA A CA 1
ATOM 624 C C . ALA A 1 79 ? 21.548 1.165 -32.159 1.00 90.06 79 ALA A C 1
ATOM 626 O O . ALA A 1 79 ? 22.515 1.367 -32.884 1.00 90.06 79 ALA A O 1
ATOM 627 N N . VAL A 1 80 ? 21.612 1.319 -30.832 1.00 91.12 80 VAL A N 1
ATOM 628 C CA . VAL A 1 80 ? 22.848 1.707 -30.129 1.00 91.12 80 VAL A CA 1
ATOM 629 C C . VAL A 1 80 ? 23.946 0.663 -30.330 1.00 91.12 80 VAL A C 1
ATOM 631 O O . VAL A 1 80 ? 25.057 1.037 -30.697 1.00 91.12 80 VAL A O 1
ATOM 634 N N . THR A 1 81 ? 23.640 -0.625 -30.160 1.00 93.12 81 THR A N 1
ATOM 635 C CA . THR A 1 81 ? 24.594 -1.724 -30.376 1.00 93.12 81 THR A CA 1
ATOM 636 C C . THR A 1 81 ? 25.186 -1.678 -31.782 1.00 93.12 81 THR A C 1
ATOM 638 O O . THR A 1 81 ? 26.403 -1.651 -31.931 1.00 93.12 81 THR A O 1
ATOM 641 N N . ASN A 1 82 ? 24.347 -1.528 -32.811 1.00 91.25 82 ASN A N 1
ATOM 642 C CA . ASN A 1 82 ? 24.812 -1.443 -34.197 1.00 91.25 82 ASN A CA 1
ATOM 643 C C . ASN A 1 82 ? 25.746 -0.247 -34.447 1.00 91.25 82 ASN A C 1
ATOM 645 O O . ASN A 1 82 ? 26.671 -0.339 -35.256 1.00 91.25 82 ASN A O 1
ATOM 649 N N . LEU A 1 83 ? 25.515 0.887 -33.779 1.00 91.62 83 LEU A N 1
ATOM 650 C CA . LEU A 1 83 ? 26.392 2.054 -33.903 1.00 91.62 83 LEU A CA 1
ATOM 651 C C . LEU A 1 83 ? 27.730 1.846 -33.201 1.00 91.62 83 LEU A C 1
ATOM 653 O O . LEU A 1 83 ? 28.754 2.272 -33.734 1.00 91.62 83 LEU A O 1
ATOM 657 N N . LEU A 1 84 ? 27.728 1.177 -32.046 1.00 92.56 84 LEU A N 1
ATOM 658 C CA . LEU A 1 84 ? 28.956 0.797 -31.351 1.00 92.56 84 LEU A CA 1
ATOM 659 C C . LEU A 1 84 ? 29.787 -0.170 -32.206 1.00 92.56 84 LEU A C 1
ATOM 661 O O . LEU A 1 84 ? 30.980 0.064 -32.392 1.00 92.56 84 LEU A O 1
ATOM 665 N N . ASP A 1 85 ? 29.154 -1.172 -32.817 1.00 93.81 85 ASP A N 1
ATOM 666 C CA . ASP A 1 85 ? 29.823 -2.126 -33.709 1.00 93.81 85 ASP A CA 1
ATOM 667 C C . ASP A 1 85 ? 30.374 -1.448 -34.974 1.00 93.81 85 ASP A C 1
ATOM 669 O O . ASP A 1 85 ? 31.477 -1.750 -35.437 1.00 93.81 85 ASP A O 1
ATOM 673 N N . ALA A 1 86 ? 29.631 -0.495 -35.547 1.00 91.06 86 ALA A N 1
ATOM 674 C CA . ALA A 1 86 ? 30.096 0.286 -36.690 1.00 91.06 86 ALA A CA 1
ATOM 675 C C . ALA A 1 86 ? 31.327 1.134 -36.338 1.00 91.06 86 ALA A C 1
ATOM 677 O O . ALA A 1 86 ? 32.306 1.110 -37.089 1.00 91.06 86 ALA A O 1
ATOM 678 N N . ALA A 1 87 ? 31.293 1.822 -35.195 1.00 91.06 87 ALA A N 1
ATOM 679 C CA . ALA A 1 87 ? 32.404 2.631 -34.708 1.00 91.06 87 ALA A CA 1
ATOM 680 C C . ALA A 1 87 ? 33.646 1.778 -34.405 1.00 91.06 87 ALA A C 1
ATOM 682 O O . ALA A 1 87 ? 34.752 2.152 -34.795 1.00 91.06 87 ALA A O 1
ATOM 683 N N . ALA A 1 88 ? 33.472 0.605 -33.785 1.00 93.62 88 ALA A N 1
ATOM 684 C CA . ALA A 1 88 ? 34.558 -0.340 -33.521 1.00 93.62 88 ALA A CA 1
ATOM 685 C C . ALA A 1 88 ? 35.222 -0.853 -34.813 1.00 93.62 88 ALA A C 1
ATOM 687 O O . ALA A 1 88 ? 36.430 -1.070 -34.850 1.00 93.62 88 ALA A O 1
ATOM 688 N N . ALA A 1 89 ? 34.450 -0.981 -35.895 1.00 94.69 89 ALA A N 1
ATOM 689 C CA . ALA A 1 89 ? 34.948 -1.329 -37.225 1.00 94.69 89 ALA A CA 1
ATOM 690 C C . ALA A 1 89 ? 35.540 -0.134 -38.008 1.00 94.69 89 ALA A C 1
ATOM 692 O O . ALA A 1 89 ? 35.805 -0.258 -39.204 1.00 94.69 89 ALA A O 1
ATOM 693 N N . GLY A 1 90 ? 35.704 1.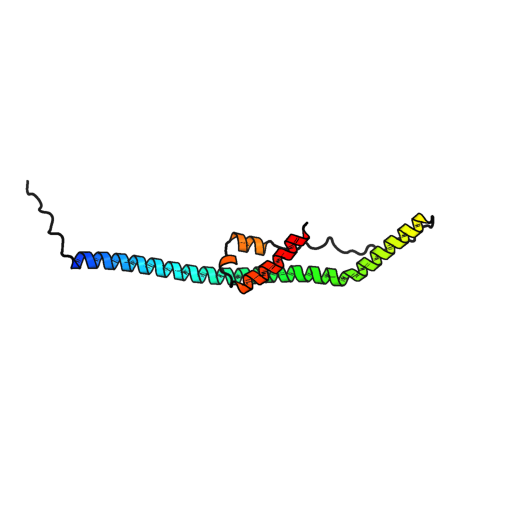036 -37.380 1.00 93.88 90 GLY A N 1
ATOM 694 C CA . GLY A 1 90 ? 36.245 2.242 -38.016 1.00 93.88 90 GLY A CA 1
ATOM 695 C C . GLY A 1 90 ? 35.286 2.940 -38.989 1.00 93.88 90 GLY A C 1
ATOM 696 O O . GLY A 1 90 ? 35.704 3.830 -39.728 1.00 93.88 90 GLY A O 1
ATOM 697 N N . ARG A 1 91 ? 34.002 2.559 -39.013 1.00 92.00 91 ARG A N 1
ATOM 698 C CA . ARG A 1 91 ? 32.971 3.233 -39.817 1.00 92.00 91 ARG A CA 1
ATOM 699 C C . ARG A 1 91 ? 32.379 4.391 -39.022 1.00 92.00 91 ARG A C 1
ATOM 701 O O . ARG A 1 91 ? 32.145 4.253 -37.824 1.00 92.00 91 ARG A O 1
ATOM 708 N N . GLN A 1 92 ? 32.079 5.514 -39.679 1.00 84.31 92 GLN A N 1
ATOM 709 C CA . GLN A 1 92 ? 31.327 6.583 -39.019 1.00 84.31 92 GLN A CA 1
ATOM 710 C C . GLN A 1 92 ? 29.873 6.137 -38.775 1.00 84.31 92 GLN A C 1
ATOM 712 O O . GLN A 1 92 ? 29.175 5.809 -39.737 1.00 84.31 92 GLN A O 1
ATOM 717 N N . PRO A 1 93 ? 29.401 6.113 -37.515 1.00 78.62 93 PRO A N 1
ATOM 718 C CA . PRO A 1 9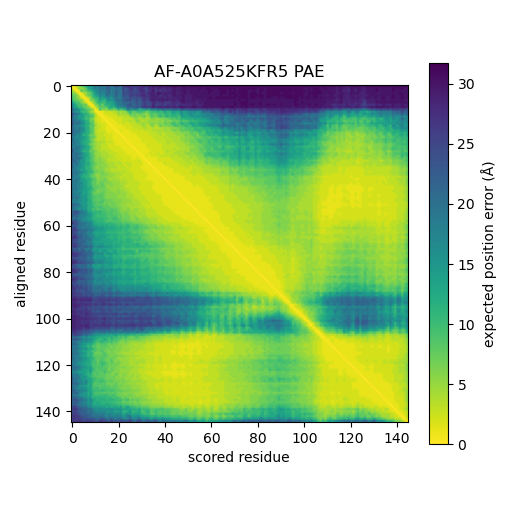3 ? 28.018 5.783 -37.205 1.00 78.62 93 PRO A CA 1
ATOM 719 C C . PRO A 1 93 ? 27.072 6.906 -37.653 1.00 78.62 93 PRO A C 1
ATOM 721 O O . PRO A 1 93 ? 27.284 8.077 -37.341 1.00 78.62 93 PRO A O 1
ATOM 724 N N . ASN A 1 94 ? 25.980 6.544 -38.328 1.00 74.88 94 ASN A N 1
ATOM 725 C CA . ASN A 1 94 ? 24.865 7.463 -38.554 1.00 74.88 94 ASN A CA 1
ATOM 726 C C . ASN A 1 94 ? 24.180 7.713 -37.202 1.00 74.88 94 ASN A C 1
ATOM 728 O O . ASN A 1 94 ? 23.783 6.762 -36.538 1.00 74.88 94 ASN A O 1
ATOM 732 N N . GLY A 1 95 ? 24.079 8.966 -36.753 1.00 78.69 95 GLY A N 1
ATOM 733 C CA . GLY A 1 95 ? 23.562 9.291 -35.418 1.00 78.69 95 GLY A CA 1
ATOM 734 C C . GLY A 1 95 ? 22.196 8.658 -35.096 1.00 78.69 95 GLY A C 1
ATOM 735 O O . GLY A 1 95 ? 21.406 8.337 -35.978 1.00 78.69 95 GLY A O 1
ATOM 736 N N . LEU A 1 96 ? 21.889 8.526 -33.804 1.00 79.06 96 LEU A N 1
ATOM 737 C CA . LEU A 1 96 ? 20.701 7.828 -33.288 1.00 79.06 96 LEU A CA 1
ATOM 738 C C . LEU A 1 96 ? 19.342 8.469 -33.657 1.00 79.06 96 LEU A C 1
ATOM 740 O O . LEU A 1 96 ? 18.300 7.936 -33.285 1.00 79.06 96 LEU A O 1
ATOM 744 N N . GLY A 1 97 ? 19.298 9.610 -34.343 1.00 79.81 97 GLY A N 1
ATOM 745 C CA . GLY A 1 97 ? 18.059 10.375 -34.518 1.00 79.81 97 GLY A CA 1
ATOM 746 C C . GLY A 1 97 ? 17.539 10.971 -33.196 1.00 79.81 97 GLY A C 1
ATOM 747 O O . GLY A 1 97 ? 18.231 10.906 -32.172 1.00 79.81 97 GLY A O 1
ATOM 748 N N . PRO A 1 98 ? 16.339 11.582 -33.198 1.00 80.19 98 PRO A N 1
ATOM 749 C CA . PRO A 1 98 ? 15.820 12.295 -32.036 1.00 80.19 98 PRO A CA 1
ATOM 750 C C . PRO A 1 98 ? 15.689 11.370 -30.814 1.00 80.19 98 PRO A C 1
ATOM 752 O O . PRO A 1 98 ? 15.412 10.174 -30.961 1.00 80.19 98 PRO A O 1
ATOM 755 N N . PRO A 1 99 ? 15.906 11.894 -29.596 1.00 71.94 99 PRO A N 1
ATOM 756 C CA . PRO A 1 99 ? 15.745 11.109 -28.383 1.00 71.94 99 PRO A CA 1
ATOM 757 C C . PRO A 1 99 ? 14.292 10.646 -28.244 1.00 71.94 99 PRO A C 1
ATOM 759 O O . PRO A 1 99 ? 13.357 11.431 -28.395 1.00 71.94 99 PRO A O 1
ATOM 762 N N . SER A 1 100 ? 14.097 9.372 -27.903 1.00 69.56 100 SER A N 1
ATOM 763 C CA . SER A 1 100 ? 12.818 8.912 -27.371 1.00 69.56 100 SER A CA 1
ATOM 764 C C . SER A 1 100 ? 12.686 9.476 -25.958 1.00 69.56 100 SER A C 1
ATOM 766 O O . SER A 1 100 ? 13.393 9.024 -25.056 1.00 69.56 100 SER A O 1
ATOM 768 N N . PHE A 1 101 ? 11.824 10.474 -25.756 1.00 63.53 101 PHE A N 1
ATOM 769 C CA . PHE A 1 101 ? 11.494 10.923 -24.406 1.00 63.53 101 PHE A CA 1
ATOM 770 C C . PHE A 1 101 ? 10.649 9.843 -23.731 1.00 63.53 101 PHE A C 1
ATOM 772 O O . PHE A 1 101 ? 9.429 9.797 -23.857 1.00 63.53 101 PHE A O 1
ATOM 779 N N . ILE A 1 102 ? 11.330 8.932 -23.049 1.00 62.94 102 ILE A N 1
ATOM 780 C CA . ILE A 1 102 ? 10.732 8.038 -22.071 1.00 62.94 102 ILE A CA 1
ATOM 781 C C . ILE A 1 102 ? 11.151 8.648 -20.743 1.00 62.94 102 ILE A C 1
ATOM 783 O O . ILE A 1 102 ? 12.345 8.724 -20.451 1.00 62.94 102 ILE A O 1
ATOM 787 N N . GLY A 1 103 ? 10.180 9.202 -20.015 1.00 66.00 103 GLY A N 1
ATOM 788 C CA . GLY A 1 103 ? 10.438 9.901 -18.759 1.00 66.00 103 GLY A CA 1
ATOM 789 C C . GLY A 1 103 ? 11.225 9.031 -17.770 1.00 66.00 103 GLY A C 1
ATOM 790 O O . GLY A 1 103 ? 11.230 7.801 -17.906 1.00 66.00 103 GLY A O 1
ATOM 791 N N . PRO A 1 104 ? 11.886 9.646 -16.771 1.00 56.56 104 PRO A N 1
ATOM 792 C CA . PRO A 1 104 ? 12.499 8.887 -15.687 1.00 56.56 104 PRO A CA 1
ATOM 793 C C . PRO A 1 104 ? 11.391 8.008 -15.103 1.00 56.56 104 PRO A C 1
ATOM 795 O O . PRO A 1 104 ? 10.319 8.524 -14.795 1.00 56.56 104 PRO A O 1
ATOM 798 N N . GLY A 1 105 ? 11.581 6.687 -15.090 1.00 63.50 105 GLY A N 1
ATOM 799 C CA . GLY A 1 105 ? 10.521 5.737 -14.738 1.00 63.50 105 GLY A CA 1
ATOM 800 C C . GLY A 1 105 ? 9.750 6.154 -13.480 1.00 63.50 105 GLY A C 1
ATOM 801 O O . GLY A 1 105 ? 10.296 6.799 -12.586 1.00 63.50 105 GLY A O 1
ATOM 802 N N . ARG A 1 106 ? 8.460 5.811 -13.408 1.00 69.88 106 ARG A N 1
ATOM 803 C CA . ARG A 1 106 ? 7.672 6.085 -12.203 1.00 69.88 106 ARG A CA 1
ATOM 804 C C . ARG A 1 106 ? 8.155 5.167 -11.082 1.00 69.88 106 ARG A C 1
ATOM 806 O O . ARG A 1 106 ? 8.449 3.996 -11.318 1.00 69.88 106 ARG A O 1
ATOM 813 N N . LEU A 1 107 ? 8.250 5.711 -9.874 1.00 76.50 107 LEU A N 1
ATOM 814 C CA . LEU A 1 107 ? 8.512 4.911 -8.685 1.00 76.50 107 LEU A CA 1
ATOM 815 C C . LEU A 1 107 ? 7.239 4.158 -8.310 1.00 76.50 107 LEU A C 1
ATOM 817 O O . LEU A 1 107 ? 6.151 4.730 -8.361 1.00 76.50 107 LEU A O 1
ATOM 821 N N . THR A 1 108 ? 7.401 2.897 -7.925 1.00 85.12 108 THR A N 1
ATOM 822 C CA . THR A 1 108 ? 6.317 2.098 -7.359 1.00 85.12 108 THR A CA 1
ATOM 823 C C . THR A 1 108 ? 6.032 2.566 -5.940 1.00 85.12 108 THR A C 1
ATOM 825 O O . THR A 1 108 ? 6.952 2.874 -5.165 1.00 85.12 108 THR A O 1
ATOM 828 N N . LEU A 1 109 ? 4.753 2.667 -5.609 1.00 89.12 109 LEU A N 1
ATOM 829 C CA . LEU A 1 109 ? 4.284 3.222 -4.353 1.00 89.12 109 LEU A CA 1
ATOM 830 C C . LEU A 1 109 ? 4.120 2.119 -3.298 1.00 89.12 109 LEU A C 1
ATOM 832 O O . LEU A 1 109 ? 3.761 0.984 -3.582 1.00 89.12 109 LEU A O 1
ATOM 836 N N . GLN A 1 110 ? 4.440 2.456 -2.049 1.00 92.12 110 GLN A N 1
ATOM 837 C CA . GLN A 1 110 ? 4.240 1.585 -0.876 1.00 92.12 110 GLN A CA 1
ATOM 838 C C . GLN A 1 110 ? 3.807 2.397 0.350 1.00 92.12 110 GLN A C 1
ATOM 840 O O . GLN A 1 110 ? 3.868 1.927 1.487 1.00 92.12 110 GLN A O 1
ATOM 845 N N . ALA A 1 111 ? 3.469 3.668 0.139 1.00 93.12 111 ALA A N 1
ATOM 846 C CA . ALA A 1 111 ? 3.213 4.598 1.224 1.00 93.12 111 ALA A CA 1
ATOM 847 C C . ALA A 1 111 ? 1.937 4.205 1.970 1.00 93.12 111 ALA A C 1
ATOM 849 O O . ALA A 1 111 ? 1.924 4.245 3.199 1.00 93.12 111 ALA A O 1
ATOM 850 N N . GLN A 1 112 ? 0.905 3.771 1.241 1.00 96.25 112 GLN A N 1
ATOM 851 C CA . GLN A 1 112 ? -0.354 3.332 1.833 1.00 96.25 112 GLN A CA 1
ATOM 852 C C . GLN A 1 112 ? -0.164 2.024 2.598 1.00 96.25 112 GLN A C 1
ATOM 854 O O . GLN A 1 112 ? -0.562 1.940 3.752 1.00 96.25 112 GLN A O 1
ATOM 859 N N . TRP A 1 113 ? 0.544 1.040 2.037 1.00 95.62 113 TRP A N 1
ATOM 860 C CA . TRP A 1 113 ? 0.861 -0.190 2.774 1.00 95.62 113 TRP A CA 1
ATOM 861 C C . TRP A 1 113 ? 1.605 0.057 4.084 1.00 95.62 113 TRP A C 1
ATOM 863 O O . TRP A 1 113 ? 1.225 -0.480 5.125 1.00 95.62 113 TRP A O 1
ATOM 873 N N . ASN A 1 114 ? 2.632 0.905 4.050 1.00 95.62 114 ASN A N 1
ATOM 874 C CA . ASN A 1 114 ? 3.399 1.245 5.244 1.00 95.62 114 ASN A CA 1
ATOM 875 C C . ASN A 1 114 ? 2.539 1.993 6.273 1.00 95.62 114 ASN A C 1
ATOM 877 O O . ASN A 1 114 ? 2.663 1.734 7.470 1.00 95.62 114 ASN A O 1
ATOM 881 N N . ALA A 1 115 ? 1.649 2.881 5.821 1.00 97.19 115 ALA A N 1
ATOM 882 C CA . ALA A 1 115 ? 0.715 3.588 6.692 1.00 97.19 1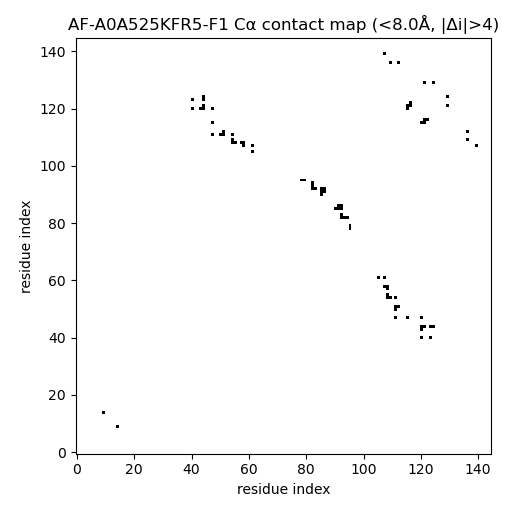15 ALA A CA 1
ATOM 883 C C . ALA A 1 115 ? -0.280 2.627 7.364 1.00 97.19 115 ALA A C 1
ATOM 885 O O . ALA A 1 115 ? -0.443 2.681 8.582 1.00 97.19 115 ALA A O 1
ATOM 886 N N . GLU A 1 116 ? -0.882 1.704 6.608 1.00 97.75 116 GLU A N 1
ATOM 887 C CA . GLU A 1 116 ? -1.831 0.716 7.142 1.00 97.75 116 GLU A CA 1
ATOM 888 C C . GLU A 1 116 ? -1.166 -0.310 8.072 1.00 97.75 116 GLU A C 1
ATOM 890 O O . GLU A 1 116 ? -1.788 -0.824 9.009 1.00 97.75 116 GLU A O 1
ATOM 895 N N . GLN A 1 117 ? 0.109 -0.626 7.831 1.00 96.06 117 GLN A N 1
ATOM 896 C CA . GLN A 1 117 ? 0.898 -1.459 8.733 1.00 96.06 117 GLN A CA 1
ATOM 897 C C . GLN A 1 117 ? 1.198 -0.723 10.044 1.00 96.06 117 GLN A C 1
ATOM 899 O O . GLN A 1 117 ? 1.008 -1.295 11.119 1.00 96.06 117 GLN A O 1
ATOM 904 N N . ALA A 1 118 ? 1.631 0.538 9.964 1.00 97.56 118 ALA A N 1
ATOM 905 C CA . ALA A 1 118 ? 1.951 1.361 11.128 1.00 97.56 118 ALA A CA 1
ATOM 906 C C . ALA A 1 118 ? 0.716 1.667 11.990 1.00 97.56 118 ALA A C 1
ATOM 908 O O . ALA A 1 118 ? 0.818 1.685 13.215 1.00 97.56 118 ALA A O 1
ATOM 909 N N . SER A 1 119 ? -0.453 1.851 11.369 1.00 96.62 119 SER A N 1
ATOM 910 C CA . SER A 1 119 ? -1.730 2.061 12.066 1.00 96.62 119 SER A CA 1
ATOM 911 C C . SER A 1 119 ? -2.347 0.773 12.625 1.00 96.62 119 SER A C 1
ATOM 913 O O . SER A 1 119 ? -3.414 0.823 13.226 1.00 96.62 119 SER A O 1
ATOM 915 N N . GLN A 1 120 ? -1.705 -0.384 12.416 1.00 96.25 120 GLN A N 1
ATOM 916 C CA . GLN A 1 120 ? -2.208 -1.722 12.755 1.00 96.25 120 GLN A CA 1
ATOM 917 C C . GLN A 1 120 ? -3.520 -2.122 12.061 1.00 96.25 120 GLN A C 1
ATOM 919 O O . GLN A 1 120 ? -3.994 -3.244 12.266 1.00 96.25 120 GLN A O 1
ATOM 924 N N . THR A 1 121 ? -4.060 -1.287 11.171 1.00 97.62 121 THR A N 1
ATOM 925 C CA . THR A 1 121 ? -5.306 -1.549 10.441 1.00 97.62 121 THR A CA 1
ATOM 926 C C . THR A 1 121 ? -5.224 -2.850 9.652 1.00 97.62 121 THR A C 1
ATOM 928 O O . THR A 1 121 ? -6.181 -3.626 9.645 1.00 97.62 121 THR A O 1
ATOM 931 N N . LEU A 1 122 ? -4.051 -3.178 9.087 1.00 97.06 122 LEU A N 1
ATOM 932 C CA . LEU A 1 122 ? -3.838 -4.457 8.401 1.00 97.06 122 LEU A CA 1
ATOM 933 C C . LEU A 1 122 ? -4.186 -5.669 9.274 1.00 97.06 122 LEU A C 1
ATOM 935 O O . LEU A 1 122 ? -4.597 -6.690 8.737 1.00 97.06 122 LEU A O 1
ATOM 939 N N . THR A 1 123 ? -4.050 -5.611 10.599 1.00 96.81 123 THR A N 1
ATOM 940 C CA . THR A 1 123 ? -4.353 -6.763 11.467 1.00 96.81 123 THR A CA 1
ATOM 941 C C . THR A 1 123 ? -5.852 -7.074 11.556 1.00 96.81 123 THR A C 1
ATOM 943 O O . THR A 1 123 ? -6.214 -8.222 11.822 1.00 96.81 123 THR A O 1
ATOM 946 N N . HIS A 1 124 ? -6.707 -6.096 11.236 1.00 97.38 124 HIS A N 1
ATOM 947 C CA . HIS A 1 124 ? -8.168 -6.207 11.233 1.00 97.38 124 HIS A CA 1
ATOM 948 C C . HIS A 1 124 ? -8.748 -6.612 9.868 1.00 97.38 124 HIS A C 1
ATOM 950 O O . HIS A 1 124 ? -9.937 -6.922 9.766 1.00 97.38 124 HIS A O 1
ATOM 956 N N . PHE A 1 125 ? -7.927 -6.664 8.814 1.00 98.06 125 PHE A N 1
ATOM 957 C CA . PHE A 1 125 ? -8.362 -7.178 7.515 1.00 98.06 125 PHE A CA 1
ATOM 958 C C . PHE A 1 125 ? -8.697 -8.677 7.575 1.00 98.06 125 PHE A C 1
ATOM 960 O O . PHE A 1 125 ? -8.042 -9.444 8.297 1.00 98.06 125 PHE A O 1
ATOM 967 N N . PRO A 1 126 ? -9.631 -9.157 6.729 1.00 97.81 126 PRO A N 1
ATOM 968 C CA . PRO A 1 126 ? -9.814 -10.584 6.508 1.00 97.81 126 PRO A CA 1
ATOM 969 C C . PRO A 1 126 ? -8.486 -11.255 6.140 1.00 97.81 126 PRO A C 1
ATOM 971 O O . PRO A 1 126 ? -7.774 -10.814 5.235 1.00 97.81 126 PRO A O 1
ATOM 974 N N . ARG A 1 127 ? -8.153 -12.364 6.815 1.00 96.81 127 ARG A N 1
ATOM 975 C CA . ARG A 1 127 ? -6.837 -13.021 6.678 1.00 96.81 127 ARG A CA 1
ATOM 976 C C . ARG A 1 127 ? -6.473 -13.351 5.228 1.00 96.81 127 ARG A C 1
ATOM 978 O O . ARG A 1 127 ? -5.329 -13.149 4.835 1.00 96.81 127 ARG A O 1
ATOM 985 N N . ALA A 1 128 ? -7.439 -13.832 4.444 1.00 97.19 128 ALA A N 1
ATOM 986 C CA . ALA A 1 128 ? -7.232 -14.187 3.041 1.00 97.19 128 ALA A CA 1
ATOM 987 C C . ALA A 1 128 ? -6.955 -12.963 2.152 1.00 97.19 128 ALA A C 1
ATOM 989 O O . ALA A 1 128 ? -6.140 -13.038 1.239 1.00 97.19 128 ALA A O 1
ATOM 990 N N . GLU A 1 129 ? -7.614 -11.837 2.422 1.00 97.25 129 GLU A N 1
ATOM 991 C CA . GLU A 1 129 ? -7.400 -10.588 1.688 1.00 97.25 129 GLU A CA 1
ATOM 992 C C . GLU A 1 129 ? -6.021 -10.007 2.003 1.00 97.25 129 GLU A C 1
ATOM 994 O O . GLU A 1 129 ? -5.236 -9.744 1.094 1.00 97.25 129 GLU A O 1
ATOM 999 N N . ARG A 1 130 ? -5.682 -9.918 3.292 1.00 96.81 130 ARG A N 1
ATOM 1000 C CA . ARG A 1 130 ? -4.369 -9.459 3.753 1.00 96.81 130 ARG A CA 1
ATOM 1001 C C . ARG A 1 130 ? -3.223 -10.289 3.183 1.00 96.81 130 ARG A C 1
ATOM 1003 O O . ARG A 1 130 ? -2.202 -9.726 2.811 1.00 96.81 130 ARG A O 1
ATOM 1010 N N . ALA A 1 131 ? -3.387 -11.611 3.097 1.00 96.06 131 ALA A N 1
ATOM 1011 C CA . ALA A 1 131 ? -2.382 -12.486 2.498 1.00 96.06 131 ALA A CA 1
ATOM 1012 C C . ALA A 1 131 ? -2.173 -12.179 1.006 1.00 96.06 131 ALA A C 1
ATOM 1014 O O . ALA A 1 131 ? -1.034 -12.081 0.564 1.00 96.06 131 ALA A O 1
ATOM 1015 N N . LYS A 1 132 ? -3.255 -11.970 0.241 1.00 95.31 132 LYS A N 1
ATOM 1016 C CA . LYS A 1 132 ? -3.165 -11.603 -1.184 1.00 95.31 132 LYS A CA 1
ATOM 1017 C C . LYS A 1 132 ? -2.467 -10.260 -1.389 1.00 95.31 132 LYS A C 1
ATOM 1019 O O . LYS A 1 132 ? -1.590 -10.166 -2.240 1.00 95.31 132 LYS A O 1
ATOM 1024 N N . LEU A 1 133 ? -2.835 -9.248 -0.602 1.00 95.56 133 LEU A N 1
ATOM 1025 C CA . LEU A 1 133 ? -2.181 -7.938 -0.638 1.00 95.56 133 LEU A CA 1
ATOM 1026 C C . LEU A 1 133 ? -0.699 -8.060 -0.256 1.00 95.56 133 LEU A C 1
ATOM 1028 O O . LEU A 1 133 ? 0.156 -7.533 -0.955 1.00 95.56 133 LEU A O 1
ATOM 1032 N N . GLY A 1 134 ? -0.385 -8.831 0.789 1.00 94.88 134 GLY A N 1
ATOM 1033 C CA . GLY A 1 134 ? 0.991 -9.076 1.220 1.00 94.88 134 GLY A CA 1
ATOM 1034 C C . GLY A 1 134 ? 1.872 -9.673 0.121 1.00 94.88 134 GLY A C 1
ATOM 1035 O O . GLY A 1 134 ? 2.980 -9.193 -0.076 1.00 94.88 134 GLY A O 1
ATOM 1036 N N . VAL A 1 135 ? 1.367 -10.650 -0.645 1.00 93.56 135 VAL A N 1
ATOM 1037 C CA . VAL A 1 135 ? 2.096 -11.220 -1.797 1.00 93.56 135 VAL A CA 1
ATOM 1038 C C . VAL A 1 135 ? 2.434 -10.148 -2.835 1.00 93.56 135 VAL A C 1
ATOM 1040 O O . VAL A 1 135 ? 3.539 -10.146 -3.368 1.00 93.56 135 VAL A O 1
ATOM 1043 N N . TRP A 1 136 ? 1.503 -9.234 -3.118 1.00 91.94 136 TRP A N 1
ATOM 1044 C CA . TRP A 1 136 ? 1.736 -8.146 -4.069 1.00 91.94 136 TRP A CA 1
ATOM 1045 C C . TRP A 1 136 ? 2.854 -7.216 -3.581 1.00 91.94 136 TRP A C 1
ATOM 1047 O O . TRP A 1 136 ? 3.808 -6.979 -4.314 1.00 91.94 136 TRP A O 1
ATOM 1057 N N . TYR A 1 137 ? 2.799 -6.759 -2.326 1.00 92.62 137 TYR A N 1
ATOM 1058 C CA . TYR A 1 137 ? 3.806 -5.848 -1.763 1.00 92.62 137 TYR A CA 1
ATOM 1059 C C . TYR A 1 137 ? 5.195 -6.485 -1.584 1.00 92.62 137 TYR A C 1
ATOM 1061 O O . TYR A 1 137 ? 6.204 -5.798 -1.757 1.00 92.62 137 TYR A O 1
ATOM 1069 N N . ASP A 1 138 ? 5.265 -7.785 -1.293 1.00 91.12 138 ASP A N 1
ATOM 1070 C CA . ASP A 1 138 ? 6.528 -8.523 -1.147 1.00 91.12 138 ASP A CA 1
ATOM 1071 C C . ASP A 1 138 ? 7.320 -8.572 -2.467 1.00 91.12 138 ASP A C 1
ATOM 1073 O O . ASP A 1 138 ? 8.538 -8.372 -2.490 1.00 91.12 138 ASP A O 1
ATOM 1077 N N . GLN A 1 139 ? 6.621 -8.697 -3.605 1.00 85.75 139 GLN A N 1
ATOM 1078 C CA . GLN A 1 139 ? 7.254 -8.627 -4.927 1.00 85.75 139 GLN A CA 1
ATOM 1079 C C . GLN A 1 139 ? 8.014 -7.311 -5.123 1.00 85.75 139 GLN A C 1
ATOM 1081 O O . GLN A 1 139 ? 9.138 -7.317 -5.625 1.00 85.75 139 GLN A O 1
ATOM 1086 N N . PHE A 1 140 ? 7.471 -6.177 -4.677 1.00 81.31 140 PHE A N 1
ATOM 1087 C CA . PHE A 1 140 ? 8.170 -4.896 -4.811 1.00 81.31 140 PHE A CA 1
ATOM 1088 C C . PHE A 1 140 ? 9.380 -4.755 -3.905 1.00 81.31 140 PHE A C 1
ATOM 1090 O O . PHE A 1 140 ? 10.335 -4.080 -4.291 1.00 81.31 140 PHE A O 1
ATOM 1097 N N . GLN A 1 141 ? 9.358 -5.358 -2.717 1.00 79.44 141 GLN A N 1
ATOM 1098 C CA . GLN A 1 141 ? 10.540 -5.374 -1.859 1.00 79.44 141 GLN A CA 1
ATOM 1099 C C . GLN A 1 141 ? 11.673 -6.161 -2.519 1.00 79.44 141 GLN A C 1
ATOM 1101 O O . GLN A 1 141 ? 12.806 -5.684 -2.540 1.00 79.44 141 GLN A O 1
ATOM 1106 N N . SER A 1 142 ? 11.356 -7.293 -3.154 1.00 76.56 142 SER A N 1
ATOM 1107 C CA . SER A 1 142 ? 12.352 -8.107 -3.863 1.00 76.56 142 SER A CA 1
ATOM 1108 C C . SER A 1 142 ? 13.012 -7.394 -5.055 1.00 76.56 142 SER A C 1
ATOM 1110 O O . SER A 1 142 ? 14.167 -7.666 -5.367 1.00 76.56 142 SER A O 1
ATOM 1112 N N . MET A 1 143 ? 12.319 -6.447 -5.699 1.0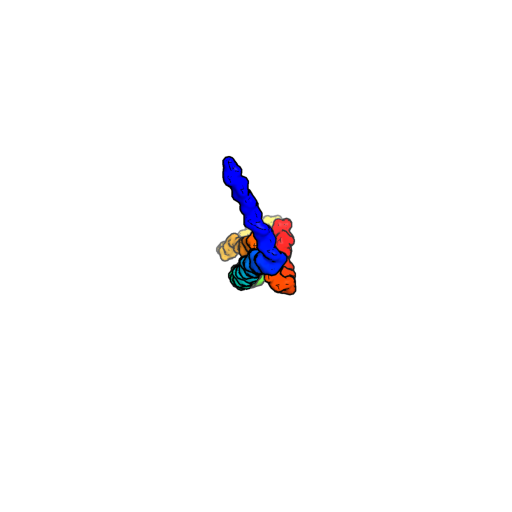0 73.12 143 MET A N 1
ATOM 1113 C CA . MET A 1 143 ? 12.832 -5.704 -6.860 1.00 73.12 143 MET A CA 1
ATOM 1114 C C . MET A 1 143 ? 13.775 -4.541 -6.506 1.00 73.12 143 MET A C 1
ATOM 1116 O O . MET A 1 143 ? 14.337 -3.927 -7.410 1.00 73.12 143 MET A O 1
ATOM 1120 N N . ARG A 1 144 ? 13.927 -4.191 -5.222 1.00 68.00 144 ARG A N 1
ATOM 1121 C CA . ARG A 1 144 ? 14.793 -3.085 -4.764 1.00 68.00 144 ARG A CA 1
ATOM 1122 C C . ARG A 1 144 ? 16.229 -3.518 -4.421 1.00 68.00 144 ARG A C 1
ATOM 1124 O O . ARG A 1 144 ? 16.978 -2.683 -3.917 1.00 68.00 144 ARG A O 1
ATOM 1131 N N . VAL A 1 145 ? 16.580 -4.786 -4.652 1.00 51.19 145 VAL A N 1
ATOM 1132 C CA . VAL A 1 145 ? 17.898 -5.376 -4.343 1.00 51.19 145 VAL A CA 1
ATOM 1133 C C . VAL A 1 145 ? 18.897 -5.134 -5.468 1.00 51.19 145 VAL A C 1
ATOM 1135 O O . VAL A 1 145 ? 18.516 -5.330 -6.643 1.00 51.19 145 VAL A O 1
#

Radius of gyration: 34.08 Å; Cα contacts (8 Å, |Δi|>4): 43; chains: 1; bounding box: 65×26×115 Å

Secondary structure (DSSP, 8-state):
----PPPP---HHHHHHHHHHHHHHHHHHHHHHHHHHHHHHHHHHHHHHHHHHHHHHHHHHHHHHHHHHHHHHHHHHHHHHHHHHHHHTTPPPPP--S-----S-PPPP-HHHHHHHHTSGGGGS-HHHHHHHHHHHHHHHHTT-

Mean predicted aligned error: 9.4 Å

Sequence (145 aa):
MEVHKPKPIHGWREFAKEVGIIVLGVLIALGAEQTVEMLHWQSAVAAGREALYREIAFDDGYFRDRVSLAPCMDRRIAAVTNLLDAAAAGRQPNGLGPPSFIGPGRLTLQAQWNAEQASQTLTHFPRAERAKLGVWYDQFQSMRV

pLDDT: mean 87.6, std 12.48, range [43.12, 98.38]